Protein AF-A0A919HIK5-F1 (afdb_monomer)

Foldseek 3Di:
DDDPPDDDPVVVVVDQPDCVVLLVLLVVLVPPPDDQDDPVVLVVSLVVLLVLLVVLLVLLLVLLVVDDPPDPLSVQSVVLSVQLVVLSPDDFDDDSVSSSVSSNSSSVSSVSSSVSSCVSVVVPPDDPD

Sequence (129 aa):
MTEHVPLTAEEARLRPLDLAPLRAAAAEPLDDGAPLPRFDDLAELTSRLRGHLQVLIPPVEDAARAFPEYDGGRVRALLSVQSARVRLGSSPGAGLVSAREHARGLARELASLCDHYETLTGASTVERA

pLDDT: mean 85.29, std 17.59, range [33.5, 98.44]

Structure (mmCIF, N/CA/C/O backbone):
data_AF-A0A919HIK5-F1
#
_entry.id   AF-A0A919HIK5-F1
#
loop_
_atom_site.group_PDB
_atom_site.id
_atom_site.type_symbol
_atom_site.label_atom_id
_atom_site.label_alt_id
_atom_site.label_comp_id
_atom_site.label_asym_id
_atom_site.label_entity_id
_atom_site.label_seq_id
_atom_site.pdbx_PDB_ins_code
_atom_site.Cartn_x
_atom_site.Cartn_y
_atom_site.Cartn_z
_atom_site.occupancy
_atom_site.B_iso_or_equiv
_atom_site.auth_seq_id
_atom_site.auth_comp_id
_atom_site.auth_asym_id
_atom_site.auth_atom_id
_atom_site.pdbx_PDB_model_num
ATOM 1 N N . MET A 1 1 ? -23.893 -19.992 -18.064 1.00 41.66 1 MET A N 1
ATOM 2 C CA . MET A 1 1 ? -22.818 -20.743 -17.384 1.00 41.66 1 MET A CA 1
ATOM 3 C C . MET A 1 1 ? -21.509 -20.240 -17.956 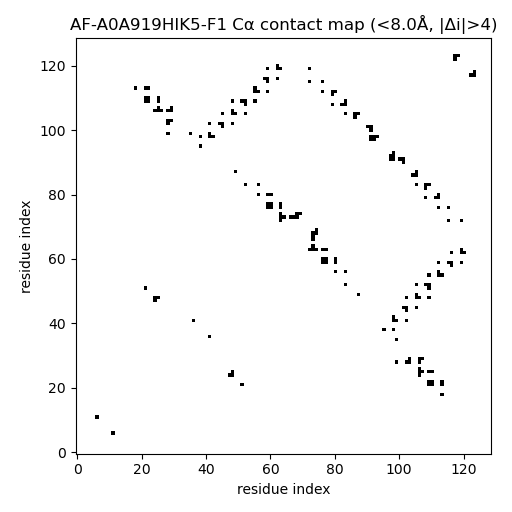1.00 41.66 1 MET A C 1
ATOM 5 O O . MET A 1 1 ? -21.141 -20.660 -19.041 1.00 41.66 1 MET A O 1
ATOM 9 N N . THR A 1 2 ? -20.895 -19.245 -17.319 1.00 45.16 2 THR A N 1
ATOM 10 C CA . THR A 1 2 ? -19.622 -18.687 -17.791 1.00 45.16 2 THR A CA 1
ATOM 11 C C . THR A 1 2 ? -18.514 -19.590 -17.275 1.00 45.16 2 THR A C 1
ATOM 13 O O . THR A 1 2 ? -18.340 -19.727 -16.066 1.00 45.16 2 THR A O 1
ATOM 16 N N . GLU A 1 3 ? -17.835 -20.267 -18.190 1.00 43.72 3 GLU A N 1
ATOM 17 C CA . GLU A 1 3 ? -16.709 -21.142 -17.895 1.00 43.72 3 GLU A CA 1
ATOM 18 C C . GLU A 1 3 ? -15.557 -20.283 -17.350 1.00 43.72 3 GLU A C 1
ATOM 20 O O . GLU A 1 3 ? -15.002 -19.441 -18.056 1.00 43.72 3 GLU A O 1
ATOM 25 N N . HIS A 1 4 ? -15.242 -20.427 -16.061 1.00 52.06 4 HIS A N 1
ATOM 26 C CA .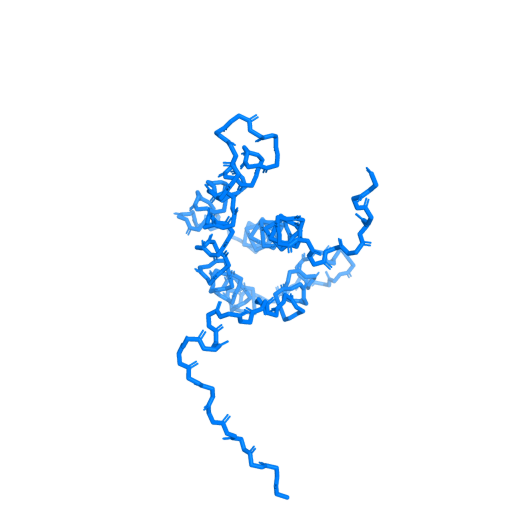 HIS A 1 4 ? -14.054 -19.813 -15.477 1.00 52.06 4 HIS A CA 1
ATOM 27 C C . HIS A 1 4 ? -12.862 -20.694 -15.842 1.00 52.06 4 HIS A C 1
ATOM 29 O O . HIS A 1 4 ? -12.490 -21.590 -15.089 1.00 52.06 4 HIS A O 1
ATOM 35 N N . VAL A 1 5 ? -12.319 -20.487 -17.043 1.00 64.88 5 VAL A N 1
ATOM 36 C CA . VAL A 1 5 ? -11.070 -21.130 -17.458 1.00 64.88 5 VAL A CA 1
ATOM 37 C C . VAL A 1 5 ? -9.966 -20.608 -16.531 1.00 64.88 5 VAL A C 1
ATOM 39 O O . VAL A 1 5 ? -9.715 -19.397 -16.525 1.00 64.88 5 VAL A O 1
ATOM 42 N N . PRO A 1 6 ? -9.338 -21.466 -15.707 1.00 54.25 6 PRO A N 1
ATOM 43 C CA . PRO A 1 6 ? -8.271 -21.030 -14.826 1.00 54.25 6 PRO A CA 1
ATOM 44 C C . PRO A 1 6 ? -7.077 -20.618 -15.683 1.00 54.25 6 PRO A C 1
ATOM 46 O O . PRO A 1 6 ? -6.607 -21.378 -16.528 1.00 54.25 6 PRO A O 1
ATOM 49 N N . LEU A 1 7 ? -6.602 -19.397 -15.466 1.00 53.72 7 LEU A N 1
ATOM 50 C CA . LEU A 1 7 ? -5.393 -18.906 -16.115 1.00 53.72 7 LEU A CA 1
ATOM 51 C C . LEU A 1 7 ? -4.202 -19.724 -15.648 1.00 53.72 7 LEU A C 1
ATOM 53 O O . LEU A 1 7 ? -4.084 -20.053 -14.464 1.00 53.72 7 LEU A O 1
ATOM 57 N N . THR A 1 8 ? -3.290 -20.007 -16.566 1.00 61.81 8 THR A N 1
ATOM 58 C CA . THR A 1 8 ? -2.005 -20.577 -16.182 1.00 61.81 8 THR A CA 1
ATOM 59 C C . THR A 1 8 ? -1.234 -19.577 -15.308 1.00 61.81 8 THR A C 1
ATOM 61 O O . THR A 1 8 ? -1.406 -18.359 -15.410 1.00 61.81 8 THR A O 1
ATOM 64 N N . ALA A 1 9 ? -0.361 -20.080 -14.429 1.00 52.16 9 ALA A N 1
ATOM 65 C CA . ALA A 1 9 ? 0.453 -19.237 -13.546 1.00 52.16 9 ALA A CA 1
ATOM 66 C C . ALA A 1 9 ? 1.324 -18.226 -14.318 1.00 52.16 9 ALA A C 1
ATOM 68 O O . ALA A 1 9 ? 1.645 -17.168 -13.787 1.00 52.16 9 ALA A O 1
ATOM 69 N N . GLU A 1 10 ? 1.673 -18.534 -15.568 1.00 43.78 10 GLU A N 1
ATOM 70 C CA . GLU A 1 10 ? 2.444 -17.651 -16.439 1.00 43.78 10 GLU A CA 1
ATOM 71 C C . GLU A 1 10 ? 1.577 -16.534 -17.040 1.00 43.78 10 GLU A C 1
ATOM 73 O O . GLU A 1 10 ? 1.960 -15.369 -17.009 1.00 43.78 10 GLU A O 1
ATOM 78 N N . GLU A 1 11 ? 0.353 -16.835 -17.477 1.00 49.09 11 GLU A N 1
ATOM 79 C CA . GLU A 1 11 ? -0.595 -15.817 -17.955 1.00 49.09 11 GLU A CA 1
ATOM 80 C C . GLU A 1 11 ? -1.045 -14.868 -16.838 1.00 49.09 11 GLU A C 1
ATOM 82 O O . GLU A 1 11 ? -1.258 -13.682 -17.082 1.00 49.09 11 GLU A O 1
ATOM 87 N N . ALA A 1 12 ? -1.159 -15.361 -15.601 1.00 54.56 12 ALA A N 1
ATOM 88 C CA . ALA A 1 12 ? -1.433 -14.523 -14.435 1.00 54.56 12 ALA A CA 1
ATOM 89 C C . ALA A 1 12 ? -0.272 -13.564 -14.115 1.00 54.56 12 ALA A C 1
ATOM 91 O O . ALA A 1 12 ? -0.520 -12.445 -13.676 1.00 54.56 12 ALA A O 1
ATOM 92 N N . ARG A 1 13 ? 0.981 -13.974 -14.367 1.00 53.16 13 ARG A N 1
ATOM 93 C CA . ARG A 1 13 ? 2.175 -13.121 -14.214 1.00 53.16 13 ARG A CA 1
ATOM 94 C C . ARG A 1 13 ? 2.313 -12.083 -15.323 1.00 53.16 13 ARG A C 1
ATOM 96 O O . ARG A 1 13 ? 2.876 -11.022 -15.085 1.00 53.16 13 ARG A O 1
ATOM 103 N N . LEU A 1 14 ? 1.819 -12.398 -16.521 1.00 51.59 14 LEU A N 1
ATOM 104 C CA . LEU A 1 14 ? 1.856 -11.508 -17.684 1.00 51.59 14 LEU A CA 1
ATOM 105 C C . LEU A 1 14 ? 0.696 -10.505 -17.712 1.00 51.59 14 LEU A C 1
ATOM 107 O O . LEU A 1 14 ? 0.748 -9.537 -18.473 1.00 51.59 14 LEU A O 1
ATOM 111 N N . ARG A 1 15 ? -0.352 -10.703 -16.901 1.00 60.66 15 ARG A N 1
ATOM 112 C CA . ARG A 1 15 ? -1.405 -9.696 -16.760 1.00 60.66 15 ARG A CA 1
ATOM 113 C C . ARG A 1 15 ? -0.905 -8.512 -15.938 1.00 60.66 15 ARG A C 1
ATOM 115 O O . ARG A 1 15 ? -0.334 -8.721 -14.868 1.00 60.66 15 ARG A O 1
ATOM 122 N N . PRO A 1 16 ? -1.215 -7.278 -16.367 1.00 69.56 16 PRO A N 1
ATOM 123 C CA . PRO A 1 16 ? -1.122 -6.125 -15.489 1.00 69.56 16 PRO A CA 1
ATOM 124 C C . PRO A 1 16 ? -1.902 -6.406 -14.202 1.00 69.56 16 PRO A C 1
ATOM 126 O O . PRO A 1 16 ? -3.045 -6.871 -14.257 1.00 69.56 16 PRO A O 1
ATOM 129 N N . LEU A 1 17 ? -1.280 -6.149 -13.052 1.00 82.12 17 LEU A N 1
ATOM 130 C CA . LEU A 1 17 ? -1.954 -6.247 -11.762 1.00 82.12 17 LEU A CA 1
ATOM 131 C C . LEU A 1 17 ? -3.181 -5.323 -11.757 1.00 82.12 17 LEU A C 1
ATOM 133 O O . LEU A 1 17 ? -3.059 -4.134 -12.053 1.00 82.12 17 LEU A O 1
ATOM 137 N N . ASP A 1 18 ? -4.353 -5.854 -11.404 1.00 85.44 18 ASP A N 1
ATOM 138 C CA . ASP A 1 18 ? -5.557 -5.035 -11.252 1.00 85.44 18 ASP A CA 1
ATOM 139 C C . ASP A 1 18 ? -5.432 -4.150 -10.004 1.00 85.44 18 ASP A C 1
ATOM 141 O O . ASP A 1 18 ? -5.516 -4.621 -8.867 1.00 85.44 18 ASP A O 1
ATOM 145 N N . LEU A 1 19 ? -5.209 -2.854 -10.228 1.00 90.94 19 LEU A N 1
ATOM 146 C CA . LEU A 1 19 ? -5.041 -1.862 -9.169 1.00 90.94 19 LEU A CA 1
ATOM 147 C C . LEU A 1 19 ? -6.373 -1.336 -8.618 1.00 90.94 19 LEU A C 1
ATOM 149 O O . LEU A 1 19 ? -6.372 -0.700 -7.563 1.00 90.94 19 LEU A O 1
ATOM 153 N N . ALA A 1 20 ? -7.506 -1.572 -9.289 1.00 89.56 20 ALA A N 1
ATOM 154 C CA . ALA A 1 20 ? -8.804 -1.045 -8.867 1.00 89.56 20 ALA A CA 1
ATOM 155 C C . ALA A 1 20 ? -9.192 -1.447 -7.428 1.00 89.56 20 ALA A C 1
ATOM 157 O O . ALA A 1 20 ? -9.508 -0.551 -6.636 1.00 89.56 20 ALA A O 1
ATOM 158 N N . PRO A 1 21 ? -9.116 -2.733 -7.019 1.00 89.69 21 PRO A N 1
ATOM 159 C CA . PRO A 1 21 ? -9.423 -3.115 -5.641 1.00 89.69 21 PRO A CA 1
ATOM 160 C C . PRO A 1 21 ? -8.448 -2.507 -4.620 1.00 89.69 21 PRO A C 1
ATOM 162 O O . PRO A 1 21 ? -8.862 -2.145 -3.519 1.00 89.69 21 PRO A O 1
ATOM 165 N N . LEU A 1 22 ? -7.172 -2.339 -4.981 1.00 92.81 22 LEU A N 1
ATOM 166 C CA . LEU A 1 22 ? -6.155 -1.759 -4.097 1.00 92.81 22 LEU A CA 1
ATOM 167 C C . LEU A 1 22 ? -6.420 -0.265 -3.871 1.00 92.81 22 LEU A C 1
ATOM 169 O O . LEU A 1 22 ? -6.350 0.213 -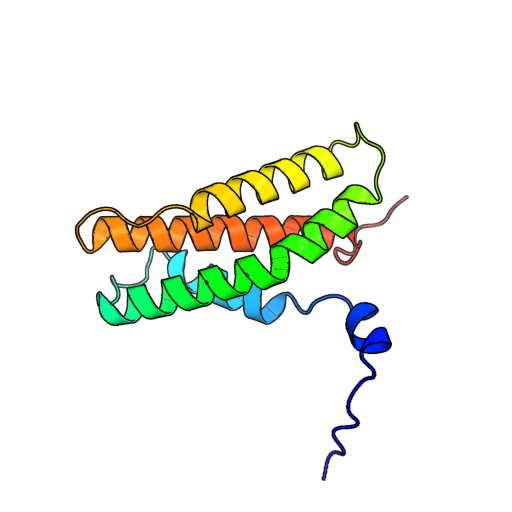2.739 1.00 92.81 22 LEU A O 1
ATOM 173 N N . ARG A 1 23 ? -6.787 0.461 -4.932 1.00 93.00 23 ARG A N 1
ATOM 174 C CA . ARG A 1 23 ? -7.156 1.880 -4.859 1.00 93.00 23 ARG A CA 1
ATOM 175 C C . ARG A 1 23 ? -8.442 2.105 -4.078 1.00 93.00 23 ARG A C 1
ATOM 177 O O . ARG A 1 23 ? -8.490 3.017 -3.259 1.00 93.00 23 ARG A O 1
ATOM 184 N N . ALA A 1 24 ? -9.450 1.257 -4.272 1.00 91.38 24 ALA A N 1
ATOM 185 C CA . ALA A 1 24 ? -10.675 1.314 -3.480 1.00 91.38 24 ALA A CA 1
ATOM 186 C C . ALA A 1 24 ? -10.382 1.108 -1.983 1.00 91.38 24 ALA A C 1
ATOM 188 O O . ALA A 1 24 ? -10.841 1.889 -1.150 1.00 91.38 24 ALA A O 1
ATOM 189 N N . ALA A 1 25 ? -9.546 0.121 -1.642 1.00 91.38 25 ALA A N 1
ATOM 190 C CA . ALA A 1 25 ? -9.131 -0.121 -0.262 1.00 91.38 25 ALA A CA 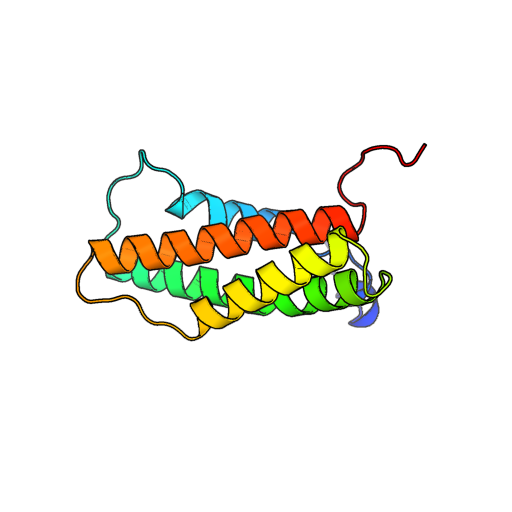1
ATOM 191 C C . ALA A 1 25 ? -8.306 1.037 0.331 1.00 91.38 25 ALA A C 1
ATOM 193 O O . ALA A 1 25 ? -8.417 1.304 1.527 1.00 91.38 25 ALA A O 1
ATOM 194 N N . ALA A 1 26 ? -7.492 1.721 -0.481 1.00 93.50 26 ALA A N 1
ATOM 195 C CA . ALA A 1 26 ? -6.722 2.893 -0.066 1.00 93.50 26 ALA A CA 1
ATOM 196 C C . ALA A 1 26 ? -7.576 4.163 0.085 1.00 93.50 26 ALA A C 1
ATOM 198 O O . ALA A 1 26 ? -7.198 5.046 0.847 1.00 93.50 26 ALA A O 1
ATOM 199 N N . ALA A 1 27 ? -8.701 4.282 -0.623 1.00 91.88 27 ALA A N 1
ATOM 200 C CA . ALA A 1 27 ? -9.549 5.472 -0.575 1.00 91.88 27 ALA A CA 1
ATOM 201 C C . ALA A 1 27 ? -10.330 5.585 0.745 1.00 91.88 27 ALA A C 1
ATOM 203 O O . ALA A 1 27 ? -10.425 6.673 1.308 1.00 91.88 27 ALA A O 1
ATOM 204 N N . GLU A 1 28 ? -10.832 4.463 1.268 1.00 87.25 28 GLU A N 1
ATOM 205 C CA . GLU A 1 28 ? -11.669 4.422 2.477 1.00 87.25 28 GLU A CA 1
ATOM 206 C C . GLU A 1 28 ? -11.040 5.128 3.703 1.00 87.25 28 GLU A C 1
ATOM 208 O O . GLU A 1 28 ? -11.694 5.985 4.293 1.00 87.25 28 GLU A O 1
ATOM 213 N N . PRO A 1 29 ? -9.770 4.882 4.087 1.00 87.56 29 PRO A N 1
ATOM 214 C CA . PRO A 1 29 ? -9.158 5.528 5.251 1.00 87.56 29 PRO A CA 1
ATOM 215 C C . PRO A 1 29 ? -8.782 6.994 4.994 1.00 87.56 29 PRO A C 1
ATOM 217 O O . PRO A 1 29 ? -8.485 7.732 5.936 1.00 87.56 29 PRO A O 1
ATOM 220 N N . LEU A 1 30 ? -8.700 7.403 3.725 1.00 90.50 30 LEU A N 1
ATOM 221 C CA . LEU A 1 30 ? -8.278 8.743 3.325 1.00 90.50 30 LEU A CA 1
ATOM 222 C C . LEU A 1 30 ? -9.438 9.738 3.274 1.00 90.50 30 LEU A C 1
ATOM 224 O O . LEU A 1 30 ? -9.167 10.935 3.212 1.00 90.50 30 LEU A O 1
ATOM 228 N N . ASP A 1 31 ? -10.684 9.271 3.367 1.00 89.19 31 ASP A N 1
ATOM 229 C CA . ASP A 1 31 ? -11.855 10.132 3.492 1.00 89.19 31 ASP A CA 1
ATOM 230 C C . ASP A 1 31 ? -11.873 10.847 4.857 1.00 89.19 31 ASP A C 1
ATOM 232 O O . ASP A 1 31 ? -12.207 10.282 5.904 1.00 89.19 31 ASP A O 1
ATOM 236 N N . ASP A 1 32 ? -11.492 12.127 4.851 1.00 81.00 32 ASP A N 1
ATOM 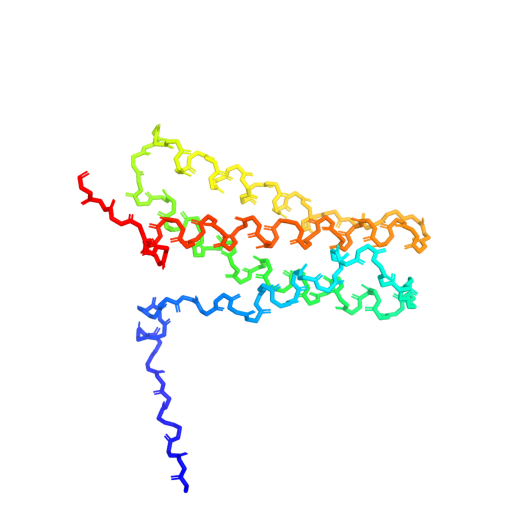237 C CA . ASP A 1 32 ? -11.506 12.990 6.035 1.00 81.00 32 ASP A CA 1
ATOM 238 C C . ASP A 1 32 ? -12.926 13.290 6.547 1.00 81.00 32 ASP A C 1
ATOM 240 O O . ASP A 1 32 ? -13.080 13.661 7.712 1.00 81.00 32 ASP A O 1
ATOM 244 N N . GLY A 1 33 ? -13.959 13.101 5.717 1.00 81.50 33 GLY A N 1
ATOM 245 C CA . GLY A 1 33 ? -15.362 13.274 6.095 1.00 81.50 33 GLY A CA 1
ATOM 246 C C . GLY A 1 33 ? -15.973 12.057 6.793 1.00 81.50 33 GLY A C 1
ATOM 247 O O . GLY A 1 33 ? -17.036 12.177 7.409 1.00 81.50 33 GLY A O 1
ATOM 248 N N . ALA A 1 34 ? -15.314 10.897 6.735 1.00 79.62 34 ALA A N 1
ATOM 249 C CA . ALA A 1 34 ? -15.835 9.672 7.318 1.00 79.62 34 ALA A CA 1
ATOM 250 C C . ALA A 1 34 ? -15.736 9.679 8.860 1.00 79.62 34 ALA A C 1
ATOM 252 O O . ALA A 1 34 ? -14.684 10.031 9.427 1.00 79.62 34 ALA A O 1
ATOM 253 N N . PRO A 1 35 ? -16.801 9.249 9.572 1.00 80.06 35 PRO A N 1
ATOM 254 C CA . PRO A 1 35 ? -16.752 9.086 11.019 1.00 80.06 35 PRO A CA 1
ATOM 255 C C . PRO A 1 35 ? -15.641 8.108 11.417 1.00 80.06 35 PRO A C 1
ATOM 257 O O . PRO A 1 35 ? -15.287 7.199 10.670 1.00 80.06 35 PRO A O 1
ATOM 260 N N . LEU A 1 36 ? -15.079 8.295 12.615 1.00 75.56 36 LEU A N 1
ATOM 261 C CA . LEU A 1 36 ? -14.090 7.370 13.168 1.00 75.56 36 LEU A CA 1
ATOM 262 C C . LEU A 1 36 ? -14.696 5.955 13.257 1.00 75.56 36 LEU A C 1
ATOM 264 O O . LEU A 1 36 ? -15.688 5.785 13.971 1.00 75.56 36 LEU A O 1
ATOM 268 N N . PRO A 1 37 ? -14.117 4.954 12.565 1.00 82.31 37 PRO A N 1
ATOM 269 C CA . PRO A 1 37 ? -14.584 3.577 12.660 1.00 82.31 37 PRO A CA 1
ATOM 270 C C . PRO A 1 37 ? -14.355 3.030 14.070 1.00 82.31 37 PRO A C 1
ATOM 272 O O . PRO A 1 37 ? -13.567 3.581 14.852 1.00 82.31 37 PRO A O 1
ATOM 275 N N . ARG A 1 38 ? -15.036 1.930 14.413 1.00 87.50 38 ARG A N 1
ATOM 276 C CA . ARG A 1 38 ? -14.750 1.236 15.672 1.00 87.50 38 ARG A CA 1
ATOM 277 C C . ARG A 1 38 ? -13.347 0.643 15.617 1.00 87.50 38 ARG A C 1
ATOM 279 O O . ARG A 1 38 ? -12.765 0.453 14.552 1.00 87.50 38 ARG A O 1
ATOM 286 N N . PHE A 1 39 ? -12.801 0.347 16.791 1.00 85.81 39 PHE A N 1
ATOM 287 C CA . PHE A 1 39 ? -11.445 -0.181 16.891 1.00 85.81 39 PHE A CA 1
ATOM 288 C C . PHE A 1 39 ? -11.272 -1.508 16.130 1.00 85.81 39 PHE A C 1
ATOM 290 O O . PHE A 1 39 ? -10.269 -1.677 15.442 1.00 85.81 39 PHE A O 1
ATOM 297 N N . ASP A 1 40 ? -12.262 -2.403 16.197 1.00 88.06 40 ASP A N 1
ATOM 298 C CA . ASP A 1 40 ? -12.223 -3.694 15.497 1.00 88.06 40 ASP A CA 1
ATOM 299 C C . ASP A 1 40 ? -12.279 -3.523 13.972 1.00 88.06 40 ASP A C 1
ATOM 301 O O . ASP A 1 40 ? -11.441 -4.083 13.265 1.00 88.06 40 ASP A O 1
ATOM 305 N N . ASP A 1 41 ? -13.175 -2.662 13.473 1.00 90.38 41 ASP A N 1
ATOM 306 C CA . ASP A 1 41 ? -13.276 -2.324 12.044 1.00 90.38 41 ASP A CA 1
ATOM 307 C C . ASP A 1 41 ? -11.939 -1.765 11.518 1.00 90.38 41 ASP A C 1
ATOM 309 O O . ASP A 1 41 ? -11.474 -2.080 10.422 1.00 90.38 41 ASP A O 1
ATOM 313 N N . LEU A 1 42 ? -11.268 -0.951 12.336 1.00 91.12 42 LEU A N 1
ATOM 314 C CA . LEU A 1 42 ? -9.980 -0.356 12.009 1.00 91.12 42 LEU A CA 1
ATOM 315 C C . LEU A 1 42 ? -8.830 -1.371 12.020 1.00 91.12 42 LEU A C 1
ATOM 317 O O . LEU A 1 42 ? -7.896 -1.257 11.218 1.00 91.12 42 LEU A O 1
ATOM 321 N N . ALA A 1 43 ? -8.881 -2.363 12.910 1.00 91.44 43 ALA A N 1
ATOM 322 C CA . ALA A 1 43 ? -7.930 -3.468 12.925 1.00 91.44 43 ALA A CA 1
ATOM 323 C C . ALA A 1 43 ? -8.088 -4.354 11.678 1.00 91.44 43 ALA A C 1
ATOM 325 O O . ALA A 1 43 ? -7.084 -4.714 11.056 1.00 91.44 43 ALA A O 1
ATOM 326 N N . GLU A 1 44 ? -9.325 -4.640 11.263 1.00 93.06 44 GLU A N 1
ATOM 327 C CA . GLU A 1 44 ? -9.622 -5.375 10.029 1.00 93.06 44 GLU A CA 1
ATOM 328 C C . GLU A 1 44 ? -9.135 -4.608 8.792 1.00 93.06 44 GLU A C 1
ATOM 330 O O . GLU A 1 44 ? -8.377 -5.145 7.979 1.00 93.06 44 GLU A O 1
ATOM 335 N N . LEU A 1 45 ? -9.469 -3.319 8.700 1.00 92.88 45 LEU A N 1
ATOM 336 C CA . LEU A 1 45 ? -9.000 -2.428 7.641 1.00 92.88 45 LEU A CA 1
ATOM 337 C C . LEU A 1 45 ? -7.465 -2.383 7.572 1.00 92.88 45 LEU A C 1
ATOM 339 O O . LEU A 1 45 ? -6.881 -2.505 6.495 1.00 92.88 45 LEU A O 1
ATOM 343 N N . THR A 1 46 ? -6.797 -2.268 8.722 1.00 94.88 46 THR A N 1
ATOM 344 C CA . THR A 1 46 ? -5.329 -2.295 8.819 1.00 94.88 46 THR A CA 1
ATOM 345 C C . THR A 1 46 ? -4.764 -3.615 8.294 1.00 94.88 46 THR A C 1
ATOM 347 O O . THR A 1 46 ? -3.790 -3.610 7.539 1.00 94.88 46 THR A O 1
ATOM 350 N N . SER A 1 47 ? -5.372 -4.745 8.662 1.00 95.69 47 SER A N 1
ATOM 351 C CA . SER A 1 47 ? -4.977 -6.071 8.180 1.00 95.69 47 SER A CA 1
ATOM 352 C C . SER A 1 47 ? -5.101 -6.172 6.656 1.00 95.69 47 SER A C 1
ATOM 354 O O . SER A 1 47 ? -4.148 -6.560 5.976 1.00 95.69 47 SER A O 1
ATOM 356 N N . ARG A 1 48 ? -6.230 -5.716 6.100 1.00 96.00 48 ARG A N 1
ATOM 357 C CA . ARG A 1 48 ? -6.482 -5.694 4.653 1.00 96.00 48 ARG A CA 1
ATOM 358 C C . ARG A 1 48 ? -5.455 -4.841 3.902 1.00 96.00 48 ARG A C 1
ATOM 360 O O . ARG A 1 48 ? -4.875 -5.301 2.920 1.00 96.00 48 ARG A O 1
ATOM 367 N N . LEU A 1 49 ? -5.168 -3.631 4.390 1.00 96.75 49 LEU A N 1
ATOM 368 C CA . LEU A 1 49 ? -4.157 -2.738 3.803 1.00 96.75 49 LEU A CA 1
ATOM 369 C C . LEU A 1 49 ? -2.756 -3.364 3.813 1.00 96.75 49 LEU A C 1
ATOM 371 O O . LEU A 1 49 ? -2.030 -3.268 2.824 1.00 96.75 49 LEU A O 1
ATOM 375 N N . ARG A 1 50 ? -2.380 -4.042 4.906 1.00 97.75 50 ARG A N 1
ATOM 376 C CA . ARG A 1 50 ? -1.105 -4.769 4.989 1.00 97.75 50 ARG A CA 1
ATOM 377 C C . ARG A 1 50 ? -1.023 -5.885 3.950 1.00 97.75 50 ARG A C 1
ATOM 379 O O . ARG A 1 50 ? 0.004 -6.000 3.286 1.00 97.75 50 ARG A O 1
ATOM 386 N N . GLY A 1 51 ? -2.098 -6.656 3.776 1.00 97.06 51 GLY A N 1
ATOM 387 C CA . GLY A 1 5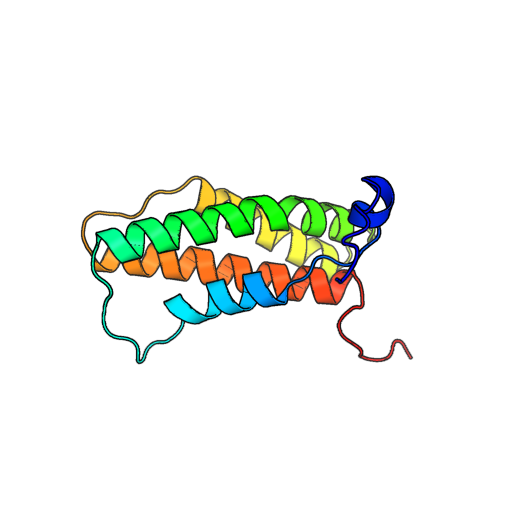1 ? -2.180 -7.691 2.744 1.00 97.06 51 GLY A CA 1
ATOM 388 C C . GLY A 1 51 ? -2.001 -7.123 1.333 1.00 97.06 51 GLY A C 1
ATOM 389 O O . GLY A 1 51 ? -1.193 -7.634 0.560 1.00 97.06 51 GLY A O 1
ATOM 390 N N . HIS A 1 52 ? -2.671 -6.013 1.012 1.00 97.19 52 HIS A N 1
ATOM 391 C CA . HIS A 1 52 ? -2.513 -5.353 -0.289 1.00 97.19 52 HIS A CA 1
ATOM 392 C C . HIS A 1 52 ? -1.088 -4.844 -0.535 1.00 97.19 52 HIS A C 1
ATOM 394 O O . HIS A 1 52 ? -0.549 -5.047 -1.621 1.00 97.19 52 HIS A O 1
ATOM 400 N N . LEU A 1 53 ? -0.447 -4.240 0.470 1.00 97.56 53 LEU A N 1
ATOM 401 C CA . LEU A 1 53 ? 0.951 -3.813 0.367 1.00 97.56 53 LEU A CA 1
ATOM 402 C C . LEU A 1 53 ? 1.899 -4.995 0.134 1.00 97.56 53 LEU A C 1
ATOM 404 O O . LEU A 1 53 ? 2.792 -4.903 -0.703 1.00 97.56 53 LEU A O 1
ATOM 408 N N . GLN A 1 54 ? 1.699 -6.116 0.831 1.00 97.00 54 GLN A N 1
ATOM 409 C CA . GLN A 1 54 ? 2.510 -7.324 0.638 1.00 97.00 54 GLN A CA 1
ATOM 410 C C . GLN A 1 54 ? 2.390 -7.889 -0.783 1.00 97.00 54 GLN A C 1
ATOM 412 O O . GLN A 1 54 ? 3.379 -8.384 -1.319 1.00 97.00 54 GLN A O 1
ATOM 417 N N . VAL A 1 55 ? 1.209 -7.781 -1.399 1.00 95.38 55 VAL A N 1
ATOM 418 C CA . VAL A 1 55 ? 0.978 -8.187 -2.794 1.00 95.38 55 VAL A CA 1
ATOM 419 C C . VAL A 1 55 ? 1.606 -7.205 -3.789 1.00 95.38 55 VAL A C 1
ATOM 421 O O . VAL A 1 55 ? 2.182 -7.641 -4.780 1.00 95.38 55 VAL A O 1
ATOM 424 N N . LEU A 1 56 ? 1.513 -5.894 -3.542 1.00 96.31 56 LEU A N 1
ATOM 425 C CA . LEU A 1 56 ? 1.927 -4.860 -4.500 1.00 96.31 56 LEU A CA 1
ATOM 426 C C . LEU A 1 56 ? 3.433 -4.554 -4.483 1.00 96.31 56 LEU A C 1
ATOM 428 O O . LEU A 1 56 ? 3.990 -4.169 -5.510 1.00 96.31 56 LEU A O 1
ATOM 432 N N . ILE A 1 57 ? 4.104 -4.719 -3.340 1.00 97.69 57 ILE A N 1
ATOM 433 C CA . ILE A 1 57 ? 5.530 -4.388 -3.202 1.00 97.69 57 ILE A CA 1
ATOM 434 C C . ILE A 1 57 ? 6.415 -5.139 -4.218 1.00 97.69 57 ILE A C 1
ATOM 436 O O . ILE A 1 57 ? 7.181 -4.460 -4.905 1.00 97.69 57 ILE A O 1
ATOM 440 N N . PRO A 1 58 ? 6.349 -6.482 -4.358 1.00 96.69 58 PRO A N 1
ATOM 441 C CA . PRO A 1 58 ? 7.246 -7.192 -5.274 1.00 96.69 58 PRO A CA 1
ATOM 442 C C . PRO A 1 58 ? 7.080 -6.765 -6.746 1.00 96.69 58 PRO A C 1
ATOM 444 O O . PRO A 1 58 ? 8.087 -6.410 -7.357 1.00 96.69 58 PRO A O 1
ATOM 447 N N . PRO A 1 59 ? 5.854 -6.666 -7.308 1.00 95.25 59 PRO A N 1
ATOM 448 C CA . PRO A 1 59 ? 5.660 -6.165 -8.671 1.00 95.25 59 PRO A CA 1
ATOM 449 C C . PRO A 1 59 ? 6.209 -4.753 -8.913 1.00 95.25 59 PRO A C 1
ATOM 451 O O . PRO A 1 59 ? 6.752 -4.487 -9.984 1.00 95.25 59 PRO A O 1
ATOM 454 N N . VAL A 1 60 ? 6.093 -3.840 -7.938 1.00 96.19 60 VAL A N 1
ATOM 455 C CA . VAL A 1 60 ? 6.662 -2.484 -8.054 1.00 96.19 60 VAL A CA 1
ATOM 456 C C . VAL A 1 60 ? 8.186 -2.522 -8.061 1.00 96.19 60 VAL A C 1
ATOM 458 O O . VAL A 1 60 ? 8.807 -1.816 -8.854 1.00 96.19 60 VAL A O 1
ATOM 461 N N . GLU A 1 61 ? 8.803 -3.338 -7.204 1.00 96.94 61 GLU A N 1
ATOM 462 C CA . GLU A 1 61 ? 10.258 -3.496 -7.210 1.00 96.94 61 GLU A CA 1
ATOM 463 C C . GLU A 1 61 ? 10.775 -4.056 -8.525 1.00 96.94 61 GLU A C 1
ATOM 465 O O . GLU A 1 61 ? 11.759 -3.538 -9.053 1.00 96.94 61 GLU A O 1
ATOM 470 N N . ASP A 1 62 ? 10.124 -5.091 -9.048 1.00 95.44 62 ASP A N 1
ATOM 471 C CA . ASP A 1 62 ? 10.524 -5.729 -10.298 1.00 95.44 62 ASP A CA 1
ATOM 472 C C . ASP A 1 62 ? 10.380 -4.755 -11.473 1.00 95.44 62 ASP A C 1
ATOM 474 O O . ASP A 1 62 ? 11.323 -4.582 -12.250 1.00 95.44 62 ASP A O 1
ATOM 478 N N . ALA A 1 63 ? 9.261 -4.025 -11.543 1.00 93.19 63 ALA A N 1
ATOM 479 C CA . ALA A 1 63 ? 9.047 -2.989 -12.550 1.00 93.19 63 ALA A CA 1
ATOM 480 C C . ALA A 1 63 ? 10.089 -1.862 -12.448 1.00 93.19 63 ALA A C 1
ATOM 482 O O . ALA A 1 63 ? 10.662 -1.454 -13.456 1.00 93.19 63 ALA A O 1
ATOM 483 N N . ALA A 1 64 ? 10.398 -1.387 -11.238 1.00 95.38 64 ALA A N 1
ATOM 484 C CA . ALA A 1 64 ? 11.405 -0.347 -11.032 1.00 95.38 64 ALA A CA 1
ATOM 485 C C . ALA A 1 64 ? 12.811 -0.835 -11.413 1.00 95.38 64 ALA A C 1
ATOM 487 O O . ALA A 1 64 ? 13.611 -0.082 -11.973 1.00 95.38 64 ALA A O 1
ATOM 488 N N . ARG A 1 65 ? 13.126 -2.107 -11.133 1.00 95.00 65 ARG A N 1
ATOM 489 C CA . ARG A 1 65 ? 14.443 -2.690 -11.408 1.00 95.00 65 ARG A CA 1
ATOM 490 C C . ARG A 1 65 ? 14.746 -2.869 -12.895 1.00 95.00 65 ARG A C 1
ATOM 492 O O . ARG A 1 65 ? 15.924 -2.995 -13.230 1.00 95.00 65 ARG A O 1
ATOM 499 N N . ALA A 1 66 ? 13.734 -2.819 -13.759 1.00 93.69 66 ALA A N 1
ATOM 500 C CA . ALA A 1 66 ? 13.899 -2.842 -15.210 1.00 93.69 66 ALA A CA 1
ATOM 501 C C . ALA A 1 66 ? 14.480 -1.532 -15.788 1.00 93.69 66 ALA A C 1
ATOM 503 O O . ALA A 1 66 ? 14.990 -1.527 -16.907 1.00 93.69 66 ALA A O 1
ATOM 504 N N . PHE A 1 67 ? 14.434 -0.427 -15.037 1.00 91.81 67 PHE A N 1
ATOM 505 C CA . PHE A 1 67 ? 14.972 0.873 -15.453 1.00 91.81 67 PHE A CA 1
ATOM 506 C C . PHE A 1 67 ? 16.448 1.040 -15.039 1.00 91.81 67 PHE A C 1
ATOM 508 O O . PHE A 1 67 ? 16.887 0.391 -14.085 1.00 91.81 67 PHE A O 1
ATOM 515 N N . PRO A 1 68 ? 17.231 1.923 -15.693 1.00 94.62 68 PRO A N 1
ATOM 516 C CA . PRO A 1 68 ? 18.609 2.228 -15.295 1.00 94.62 68 PRO A CA 1
ATOM 517 C C . PRO A 1 68 ? 18.735 2.665 -13.830 1.00 94.62 68 PRO A C 1
ATOM 519 O O . PRO A 1 68 ? 17.827 3.283 -13.283 1.00 94.62 68 PRO A O 1
ATOM 522 N N . GLU A 1 69 ? 19.879 2.385 -13.198 1.00 90.94 69 GLU A N 1
ATOM 523 C CA . GLU A 1 69 ? 20.100 2.598 -11.755 1.00 90.94 69 GLU A CA 1
ATOM 524 C C . GLU A 1 69 ? 19.785 4.026 -11.277 1.00 90.94 69 GLU A C 1
ATOM 526 O O . GLU A 1 69 ? 19.174 4.198 -10.224 1.00 90.94 69 GLU A O 1
ATOM 531 N N . TYR A 1 70 ? 20.146 5.032 -12.076 1.00 91.75 70 TYR A N 1
ATOM 532 C CA . TYR A 1 70 ? 19.961 6.451 -11.755 1.00 91.75 70 TYR A CA 1
ATOM 533 C C . TYR A 1 70 ? 18.698 7.070 -12.370 1.00 91.75 70 TYR A C 1
ATOM 535 O O . TYR A 1 70 ? 18.548 8.291 -12.366 1.00 91.75 70 TYR A O 1
ATOM 543 N N . ASP A 1 71 ? 17.786 6.255 -12.908 1.00 95.56 71 ASP A N 1
ATOM 544 C CA . ASP A 1 71 ? 16.497 6.749 -13.383 1.00 95.56 71 ASP A CA 1
ATOM 545 C C . ASP A 1 71 ? 15.663 7.310 -12.216 1.00 95.56 71 ASP A C 1
ATOM 547 O O . ASP A 1 71 ? 15.479 6.670 -11.177 1.00 95.56 71 ASP A O 1
ATOM 551 N N . GLY A 1 72 ? 15.131 8.523 -12.384 1.00 93.88 72 GLY A N 1
ATOM 552 C CA . GLY A 1 72 ? 14.364 9.193 -11.332 1.00 93.88 72 GLY A CA 1
ATOM 553 C C . GLY A 1 72 ? 13.057 8.475 -10.976 1.00 93.88 72 GLY A C 1
ATOM 554 O O . GLY A 1 72 ? 12.621 8.527 -9.824 1.00 93.88 72 GLY A O 1
ATOM 555 N N . GLY A 1 73 ? 12.428 7.788 -11.935 1.00 92.19 73 GLY A N 1
ATOM 556 C CA . GLY A 1 73 ? 11.254 6.947 -11.706 1.00 92.19 73 GLY A CA 1
ATOM 557 C C . GLY A 1 73 ? 11.593 5.737 -10.841 1.00 92.19 73 GLY A C 1
ATOM 558 O O . GLY A 1 73 ? 10.945 5.529 -9.812 1.00 92.19 73 GLY A O 1
ATOM 559 N N . ARG A 1 74 ? 12.665 5.015 -11.192 1.00 95.69 74 ARG A N 1
ATOM 560 C CA . ARG A 1 74 ? 13.200 3.898 -10.396 1.00 95.69 74 ARG A CA 1
ATOM 561 C C . ARG A 1 74 ? 13.500 4.308 -8.960 1.00 95.69 74 ARG A C 1
ATOM 563 O O . ARG A 1 74 ? 13.028 3.655 -8.031 1.00 95.69 74 ARG A O 1
ATOM 570 N N . VAL A 1 75 ? 14.284 5.371 -8.769 1.00 97.44 75 VAL A N 1
ATOM 571 C CA . VAL A 1 75 ? 14.717 5.809 -7.432 1.00 97.44 75 VAL A CA 1
ATOM 572 C C . VAL A 1 75 ? 13.510 6.135 -6.554 1.00 97.44 75 VAL A C 1
ATOM 574 O O . VAL A 1 75 ? 13.430 5.656 -5.424 1.00 97.44 75 VAL A O 1
ATOM 577 N N . ARG A 1 76 ? 12.533 6.890 -7.075 1.00 97.38 76 ARG A N 1
ATOM 578 C CA . ARG A 1 76 ? 11.313 7.228 -6.323 1.00 97.38 76 ARG A CA 1
ATOM 579 C C . ARG A 1 76 ? 10.491 5.993 -5.957 1.00 97.38 76 ARG A C 1
ATOM 581 O O . ARG A 1 76 ? 10.089 5.869 -4.803 1.00 97.38 76 ARG A O 1
ATOM 588 N N . ALA A 1 77 ? 10.295 5.069 -6.897 1.00 96.94 77 ALA A N 1
ATOM 589 C CA . ALA A 1 77 ? 9.536 3.848 -6.643 1.00 96.94 77 ALA A CA 1
ATOM 590 C C . ALA A 1 77 ? 10.197 2.968 -5.569 1.00 96.94 77 ALA A C 1
ATOM 592 O O . ALA A 1 77 ? 9.526 2.514 -4.644 1.00 96.94 77 ALA A O 1
ATOM 593 N N . LEU A 1 78 ? 11.521 2.783 -5.628 1.00 98.06 78 LEU A N 1
ATOM 594 C CA . LEU A 1 78 ? 12.252 1.993 -4.630 1.00 98.06 78 LEU A CA 1
ATOM 595 C C . LEU A 1 78 ? 12.263 2.655 -3.243 1.00 98.06 78 LEU A C 1
ATOM 597 O O . LEU A 1 78 ? 12.171 1.957 -2.232 1.00 98.06 78 LEU A O 1
ATOM 601 N N . LEU A 1 79 ? 12.314 3.989 -3.173 1.00 98.06 79 LEU A N 1
ATOM 602 C CA . LEU A 1 79 ? 12.147 4.715 -1.910 1.00 98.06 79 LEU A CA 1
ATOM 603 C C . LEU A 1 79 ? 10.743 4.515 -1.322 1.00 98.06 79 LEU A C 1
ATOM 605 O O . LEU A 1 79 ? 10.620 4.269 -0.121 1.00 98.06 79 LEU A O 1
ATOM 609 N N . SER A 1 80 ? 9.697 4.560 -2.152 1.00 97.50 80 SER A N 1
ATOM 610 C CA . SER A 1 80 ? 8.323 4.284 -1.712 1.00 97.50 80 SER A CA 1
ATOM 611 C C . SER A 1 80 ? 8.164 2.839 -1.225 1.00 97.50 80 SER A C 1
ATOM 613 O O . SER A 1 80 ? 7.582 2.615 -0.166 1.00 97.50 80 SER A O 1
ATOM 615 N N . VAL A 1 81 ? 8.779 1.859 -1.898 1.00 98.44 81 VAL A N 1
ATOM 616 C CA . VAL A 1 81 ? 8.814 0.469 -1.413 1.00 98.44 81 VAL A CA 1
ATOM 617 C C . VAL A 1 81 ? 9.480 0.371 -0.039 1.00 98.44 81 VAL A C 1
ATOM 619 O O . VAL A 1 81 ? 8.969 -0.311 0.854 1.00 98.44 81 VAL A O 1
ATOM 622 N N . GLN A 1 82 ? 10.612 1.049 0.161 1.00 98.31 82 GLN A N 1
ATOM 623 C CA . GLN A 1 82 ? 11.296 1.033 1.451 1.00 98.31 82 GLN A CA 1
ATOM 624 C C . GLN A 1 82 ? 10.437 1.667 2.555 1.00 98.31 82 GLN A C 1
ATOM 626 O O . GLN A 1 82 ? 10.341 1.101 3.646 1.00 98.31 82 GLN A O 1
ATOM 631 N N . SER A 1 83 ? 9.773 2.791 2.269 1.00 97.81 83 SER A N 1
ATOM 632 C CA . SER A 1 83 ? 8.830 3.435 3.194 1.00 97.81 83 SER A CA 1
ATOM 633 C C . SER A 1 83 ? 7.683 2.493 3.575 1.00 97.81 83 SER A C 1
ATOM 635 O O . SER A 1 83 ? 7.417 2.273 4.762 1.00 97.81 83 SER A O 1
ATOM 637 N N . ALA A 1 84 ? 7.071 1.841 2.583 1.00 98.00 84 ALA A N 1
ATOM 638 C CA . ALA A 1 84 ? 6.011 0.864 2.794 1.00 98.00 84 ALA A CA 1
ATOM 639 C C . ALA A 1 84 ? 6.466 -0.303 3.684 1.00 98.00 84 ALA A C 1
ATOM 641 O O . ALA A 1 84 ? 5.756 -0.679 4.616 1.00 98.00 84 ALA A O 1
ATOM 642 N N . ARG A 1 85 ? 7.674 -0.842 3.469 1.00 98.31 85 ARG A N 1
ATOM 643 C CA . ARG A 1 85 ? 8.243 -1.908 4.316 1.00 98.31 85 ARG A CA 1
ATOM 644 C C . ARG A 1 85 ? 8.474 -1.469 5.755 1.00 98.31 85 ARG A C 1
ATOM 646 O O . ARG A 1 85 ? 8.132 -2.215 6.670 1.00 98.31 85 ARG A O 1
ATOM 653 N N . VAL A 1 86 ? 9.020 -0.270 5.962 1.00 97.75 86 VAL A N 1
ATOM 654 C CA . VAL A 1 86 ? 9.199 0.297 7.309 1.00 97.75 86 VAL A CA 1
ATOM 655 C C . VAL A 1 86 ? 7.852 0.380 8.024 1.00 97.75 86 VAL A C 1
ATOM 657 O O . VAL A 1 86 ? 7.737 -0.029 9.178 1.00 97.75 86 VAL A O 1
ATOM 660 N N . ARG A 1 87 ? 6.810 0.833 7.322 1.00 95.69 87 ARG A N 1
ATOM 661 C CA . ARG A 1 87 ? 5.460 0.947 7.880 1.00 95.69 87 ARG A CA 1
ATOM 662 C C . ARG A 1 87 ? 4.775 -0.403 8.114 1.00 95.69 87 ARG A C 1
ATOM 664 O O . ARG A 1 87 ? 4.025 -0.548 9.074 1.00 95.69 87 ARG A O 1
ATOM 671 N N . LEU A 1 88 ? 5.035 -1.409 7.277 1.00 97.12 88 LEU A N 1
ATOM 672 C CA . LEU A 1 88 ? 4.575 -2.783 7.515 1.00 97.12 88 LEU A CA 1
ATOM 673 C C . LEU A 1 88 ? 5.186 -3.373 8.792 1.00 97.12 88 LEU A C 1
ATOM 675 O O . LEU A 1 88 ? 4.502 -4.103 9.508 1.00 97.12 88 LEU A O 1
ATOM 679 N N . GLY A 1 89 ? 6.446 -3.036 9.080 1.00 95.19 89 GLY A N 1
ATOM 680 C CA . GLY A 1 89 ? 7.156 -3.461 10.287 1.00 95.19 89 GLY A CA 1
ATOM 681 C C . GLY A 1 89 ? 6.763 -2.709 11.562 1.00 95.19 89 GLY A C 1
ATOM 682 O O . GLY A 1 89 ? 7.150 -3.134 12.649 1.00 95.19 89 GLY A O 1
ATOM 683 N N . SER A 1 90 ? 6.002 -1.614 11.463 1.00 94.50 90 SER A N 1
ATOM 684 C CA . SER A 1 90 ? 5.554 -0.839 12.620 1.00 94.50 90 SER A CA 1
ATOM 685 C C . SER A 1 90 ? 4.137 -1.211 13.060 1.00 94.50 90 SER A C 1
ATOM 687 O O . SER A 1 90 ? 3.303 -1.669 12.273 1.00 94.50 90 SER A O 1
ATOM 689 N N . SER A 1 91 ? 3.852 -0.973 14.337 1.00 91.25 91 SER A N 1
ATOM 690 C CA . SER A 1 91 ? 2.519 -1.091 14.935 1.00 91.25 91 SER A CA 1
ATOM 691 C C . SER A 1 91 ? 1.974 0.293 15.290 1.00 91.25 91 SER A C 1
ATOM 693 O O . SER A 1 91 ? 2.770 1.205 15.537 1.00 91.25 91 SER A O 1
ATOM 695 N N . PRO A 1 92 ? 0.641 0.470 15.341 1.00 90.81 92 PRO A N 1
ATOM 696 C CA . PRO A 1 92 ? 0.061 1.700 15.862 1.00 90.81 92 PRO A CA 1
ATOM 697 C C . PRO A 1 92 ? 0.450 1.904 17.332 1.00 90.81 92 PRO A C 1
ATOM 699 O O . PRO A 1 92 ? 0.687 0.943 18.068 1.00 90.81 92 PRO A O 1
ATOM 702 N N . GLY A 1 93 ? 0.488 3.162 17.766 1.00 88.94 93 GLY A N 1
ATOM 703 C CA . GLY A 1 93 ? 0.542 3.507 19.183 1.00 88.94 93 GLY A CA 1
ATOM 704 C C . GLY A 1 93 ? -0.796 3.250 19.883 1.00 88.94 93 GLY A C 1
ATOM 705 O O . GLY A 1 93 ? -1.755 2.749 19.293 1.00 88.94 93 GLY A O 1
ATOM 706 N N . ALA A 1 94 ? -0.873 3.601 21.166 1.00 88.75 94 ALA A N 1
ATOM 707 C CA . ALA A 1 94 ? -2.080 3.384 21.955 1.00 88.75 94 ALA A CA 1
ATOM 708 C C . ALA A 1 94 ? -3.242 4.296 21.513 1.00 88.75 94 ALA A C 1
ATOM 7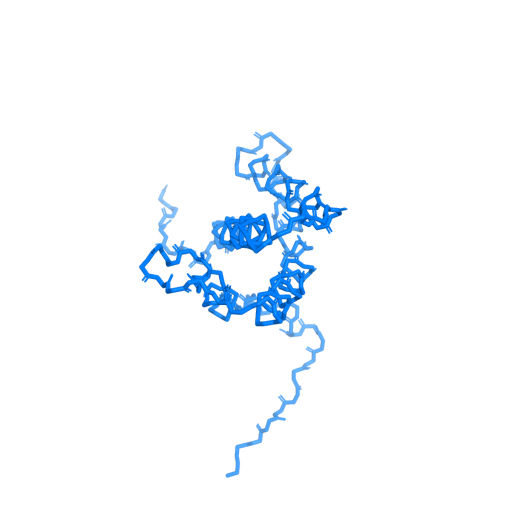10 O O . ALA A 1 94 ? -3.067 5.493 21.280 1.00 88.75 94 ALA A O 1
ATOM 711 N N . GLY A 1 95 ? -4.448 3.725 21.478 1.00 90.69 95 GLY A N 1
ATOM 712 C CA . GLY A 1 95 ? -5.699 4.455 21.274 1.00 90.69 95 GLY A CA 1
ATOM 713 C C . GLY A 1 95 ? -6.170 4.559 19.820 1.00 90.69 95 GLY A C 1
ATOM 714 O O . GLY A 1 95 ? -5.426 4.348 18.862 1.00 90.69 95 GLY A O 1
ATOM 715 N N . LEU A 1 96 ? -7.450 4.912 19.669 1.00 90.62 96 LEU A N 1
ATOM 716 C CA . LEU A 1 96 ? -8.162 4.909 18.387 1.00 90.62 96 LEU A CA 1
ATOM 717 C C . LEU A 1 96 ? -7.567 5.885 17.361 1.00 90.62 96 LEU A C 1
ATOM 719 O O . LEU A 1 96 ? -7.480 5.566 16.180 1.00 90.62 96 LEU A O 1
ATOM 723 N N . VAL A 1 97 ? -7.109 7.056 17.812 1.00 90.81 97 VAL A N 1
ATOM 724 C CA . VAL A 1 97 ? -6.482 8.062 16.938 1.00 90.81 97 VAL A CA 1
ATOM 725 C C . VAL A 1 97 ? -5.176 7.532 16.346 1.00 90.81 97 VAL A C 1
ATOM 727 O O . VAL A 1 97 ? -4.952 7.655 15.145 1.00 90.81 97 VAL A O 1
ATOM 730 N N . SER A 1 98 ? -4.331 6.891 17.160 1.00 93.00 98 SER A N 1
ATOM 731 C CA . SER A 1 98 ? -3.063 6.337 16.676 1.00 93.00 98 SER A CA 1
ATOM 732 C C . SER A 1 98 ? -3.283 5.169 15.713 1.00 93.00 98 SER A C 1
ATOM 734 O O . SER A 1 98 ? -2.618 5.089 14.681 1.00 93.00 98 SER A O 1
ATOM 736 N N . ALA A 1 99 ? -4.272 4.316 15.995 1.00 93.25 99 ALA A N 1
ATOM 737 C CA . ALA A 1 99 ? -4.699 3.276 15.067 1.00 93.25 99 ALA A CA 1
ATOM 738 C C . ALA A 1 99 ? -5.194 3.864 13.730 1.00 93.25 99 ALA A C 1
ATOM 740 O O . ALA A 1 99 ? -4.851 3.336 12.671 1.00 93.25 99 ALA A O 1
ATOM 741 N N . ARG A 1 100 ? -5.934 4.987 13.756 1.00 92.56 100 ARG A N 1
ATOM 742 C CA . ARG A 1 100 ? -6.453 5.632 12.536 1.00 92.56 100 ARG A CA 1
ATOM 743 C C . ARG A 1 100 ? -5.310 6.171 11.698 1.00 92.56 100 ARG A C 1
ATOM 745 O O . ARG A 1 100 ? -5.239 5.879 10.509 1.00 92.56 100 ARG A O 1
ATOM 752 N N . GLU A 1 101 ? -4.391 6.908 12.309 1.00 93.94 101 GLU A N 1
ATOM 753 C CA . GLU A 1 101 ? -3.247 7.471 11.590 1.00 93.94 101 GLU A CA 1
ATOM 754 C C . GLU A 1 101 ? -2.315 6.392 11.032 1.00 93.94 101 GLU A C 1
ATOM 756 O O . GLU A 1 101 ? -1.764 6.553 9.941 1.00 93.94 101 GLU A O 1
ATOM 761 N N . HIS A 1 102 ? -2.193 5.252 11.715 1.00 95.44 102 HIS A N 1
ATOM 762 C CA . HIS A 1 102 ? -1.467 4.102 11.181 1.00 95.44 102 HIS A CA 1
ATOM 763 C C . HIS A 1 102 ? -2.133 3.528 9.925 1.00 95.44 102 HIS A C 1
ATOM 765 O O . HIS A 1 102 ? -1.462 3.364 8.903 1.00 95.44 102 HIS A O 1
ATOM 771 N N . ALA A 1 103 ? -3.450 3.293 9.960 1.00 95.06 103 ALA A N 1
ATOM 772 C CA . ALA A 1 103 ? -4.207 2.834 8.794 1.00 95.06 103 ALA A CA 1
ATOM 773 C C . ALA A 1 103 ? -4.121 3.833 7.626 1.00 95.06 103 ALA A C 1
ATOM 775 O O . ALA A 1 103 ? -3.847 3.436 6.495 1.00 95.06 103 ALA A O 1
ATOM 776 N N . ARG A 1 104 ? -4.245 5.142 7.895 1.00 95.69 104 ARG A N 1
ATOM 777 C CA . ARG A 1 104 ? -4.048 6.200 6.886 1.00 95.69 104 ARG A CA 1
ATOM 778 C C . ARG A 1 104 ? -2.648 6.176 6.296 1.00 95.69 104 ARG A C 1
ATOM 780 O O . ARG A 1 104 ? -2.486 6.335 5.092 1.00 95.69 104 ARG A O 1
ATOM 787 N N . GLY A 1 105 ? -1.632 5.980 7.132 1.00 96.81 105 GLY A N 1
ATOM 788 C CA . GLY A 1 105 ? -0.257 5.819 6.681 1.00 96.81 105 GLY A CA 1
ATOM 789 C C . GLY A 1 105 ? -0.129 4.674 5.680 1.00 96.81 105 GLY A C 1
ATOM 790 O O . GLY A 1 105 ? 0.398 4.883 4.596 1.00 96.81 105 GLY A O 1
ATOM 791 N N . LEU A 1 106 ? -0.651 3.490 6.014 1.00 97.81 106 LEU A N 1
ATOM 792 C CA . LEU A 1 106 ? -0.626 2.328 5.118 1.00 97.81 106 LEU A CA 1
ATOM 793 C C . LEU A 1 106 ? -1.386 2.594 3.812 1.00 97.81 106 LEU A C 1
ATOM 795 O O . LEU A 1 106 ? -0.907 2.225 2.744 1.00 97.81 106 LEU A O 1
ATOM 799 N N . ALA A 1 107 ? -2.530 3.275 3.884 1.00 97.06 107 ALA A N 1
ATOM 800 C CA . ALA A 1 107 ? -3.319 3.648 2.714 1.00 97.06 107 ALA A CA 1
ATOM 801 C C . ALA A 1 107 ? -2.571 4.604 1.772 1.00 97.06 107 ALA A C 1
ATOM 803 O O . ALA A 1 107 ? -2.610 4.419 0.558 1.00 97.06 107 ALA A O 1
ATOM 804 N N . ARG A 1 108 ? -1.836 5.587 2.316 1.00 97.75 108 ARG A N 1
ATOM 805 C CA . ARG A 1 108 ? -0.994 6.495 1.516 1.00 97.75 108 ARG A CA 1
ATOM 806 C C . ARG A 1 108 ? 0.136 5.750 0.808 1.00 97.75 108 ARG A C 1
ATOM 808 O O . ARG A 1 108 ? 0.364 6.002 -0.370 1.00 97.75 108 ARG A O 1
ATOM 815 N N . GLU A 1 109 ? 0.806 4.822 1.495 1.00 98.06 109 GLU A N 1
ATOM 816 C CA . GLU A 1 109 ? 1.828 3.974 0.860 1.00 98.06 109 GLU A CA 1
ATOM 817 C C . GLU A 1 109 ? 1.212 3.121 -0.257 1.00 98.06 109 GLU A C 1
ATOM 819 O O . GLU A 1 109 ? 1.773 3.027 -1.345 1.00 98.06 109 GLU A O 1
ATOM 824 N N . LEU A 1 110 ? 0.030 2.539 -0.021 1.00 97.88 110 LEU A N 1
ATOM 825 C CA . LEU A 1 110 ? -0.664 1.712 -1.007 1.00 97.88 110 LEU A CA 1
ATOM 826 C C . LEU A 1 110 ? -1.043 2.514 -2.260 1.00 97.88 110 LEU A C 1
ATOM 828 O O . LEU A 1 110 ? -0.782 2.056 -3.371 1.00 97.88 110 LEU A O 1
ATOM 832 N N . ALA A 1 111 ? -1.605 3.713 -2.088 1.00 97.19 111 ALA A N 1
ATOM 833 C CA . ALA A 1 111 ? -1.934 4.610 -3.194 1.00 97.19 111 ALA A CA 1
ATOM 834 C C . ALA A 1 111 ? -0.677 5.018 -3.986 1.00 97.19 111 ALA A C 1
ATOM 836 O O . ALA A 1 111 ? -0.638 4.849 -5.202 1.00 97.19 111 ALA A O 1
ATOM 837 N N . SER A 1 112 ? 0.383 5.445 -3.290 1.00 97.12 112 SER A N 1
ATOM 838 C CA . SER A 1 112 ? 1.661 5.834 -3.904 1.00 97.12 112 SER A CA 1
ATOM 839 C C . SER A 1 112 ? 2.287 4.697 -4.718 1.00 97.12 112 SER A C 1
ATOM 841 O O . SER A 1 112 ? 2.769 4.908 -5.830 1.00 97.12 112 SER A O 1
ATOM 843 N N . LEU A 1 113 ? 2.267 3.468 -4.195 1.00 97.31 113 LEU A N 1
ATOM 844 C CA . LEU A 1 113 ? 2.777 2.303 -4.916 1.00 97.31 113 LEU A CA 1
ATOM 845 C C . LEU A 1 113 ? 1.922 1.947 -6.141 1.00 97.31 113 LEU A C 1
ATOM 847 O O . LEU A 1 113 ? 2.486 1.513 -7.143 1.00 97.31 113 LEU A O 1
ATOM 851 N N . CYS A 1 114 ? 0.599 2.150 -6.097 1.00 96.31 114 CYS A N 1
ATOM 852 C CA . CYS A 1 114 ? -0.262 1.962 -7.271 1.00 96.31 114 CYS A CA 1
ATOM 853 C C . CYS A 1 114 ? 0.136 2.936 -8.388 1.00 96.31 114 CYS A C 1
ATOM 855 O O . CYS A 1 114 ? 0.308 2.523 -9.533 1.00 96.31 114 CYS A O 1
ATOM 857 N N . ASP A 1 115 ? 0.352 4.206 -8.041 1.00 95.12 115 ASP A N 1
ATOM 858 C CA . ASP A 1 115 ? 0.741 5.246 -8.998 1.00 95.12 115 ASP A CA 1
ATOM 859 C C . ASP A 1 115 ? 2.132 4.979 -9.591 1.00 95.12 115 ASP A C 1
ATOM 861 O O . ASP A 1 115 ? 2.344 5.119 -10.800 1.00 95.12 115 ASP A O 1
ATOM 865 N N . HIS A 1 116 ? 3.082 4.521 -8.767 1.00 95.25 116 HIS A N 1
ATOM 866 C CA . HIS A 1 116 ? 4.391 4.077 -9.243 1.00 95.25 116 HIS A CA 1
ATOM 867 C C . HIS A 1 116 ? 4.294 2.870 -10.176 1.00 95.25 116 HIS A C 1
ATOM 869 O O . HIS A 1 116 ? 4.921 2.889 -11.233 1.00 95.25 116 HIS A O 1
ATOM 875 N N . TYR A 1 117 ? 3.515 1.844 -9.820 1.00 94.50 117 TYR A N 1
ATOM 876 C CA . TYR A 1 117 ? 3.338 0.660 -10.660 1.00 94.50 117 TYR A CA 1
ATOM 877 C C . TYR A 1 117 ? 2.774 1.029 -12.033 1.00 94.50 117 TYR A C 1
ATOM 879 O O . TYR A 1 117 ? 3.308 0.617 -13.061 1.00 94.50 117 TYR A O 1
ATOM 887 N N . GLU A 1 118 ? 1.730 1.855 -12.057 1.00 92.19 118 GLU A N 1
ATOM 888 C CA . GLU A 1 118 ? 1.084 2.311 -13.286 1.00 92.19 118 GLU A CA 1
ATOM 889 C C . GLU A 1 118 ? 2.028 3.147 -14.164 1.00 92.19 118 GLU A C 1
ATOM 891 O O . GLU A 1 118 ? 2.113 2.916 -15.371 1.00 92.19 118 GLU A O 1
ATOM 896 N N . THR A 1 119 ? 2.801 4.050 -13.552 1.00 91.19 119 THR A N 1
ATOM 897 C CA . THR A 1 119 ? 3.801 4.871 -14.256 1.00 91.19 119 THR A CA 1
ATOM 898 C C . THR A 1 119 ? 4.909 4.009 -14.868 1.00 91.19 119 THR A C 1
ATOM 900 O O . THR A 1 119 ? 5.306 4.220 -16.012 1.00 91.19 119 THR A O 1
ATOM 903 N N . LEU A 1 120 ? 5.424 3.032 -14.114 1.00 90.44 120 LEU A N 1
ATOM 904 C CA . LEU A 1 120 ? 6.531 2.172 -14.545 1.00 90.44 120 LEU A CA 1
ATOM 905 C C . LEU A 1 120 ? 6.112 1.172 -15.628 1.00 90.44 120 LEU A C 1
ATOM 907 O O . LEU A 1 120 ? 6.911 0.843 -16.500 1.00 90.44 120 LEU A O 1
ATOM 911 N N . THR A 1 121 ? 4.868 0.693 -15.576 1.00 88.81 121 THR A N 1
ATOM 912 C CA . THR A 1 121 ? 4.322 -0.270 -16.547 1.00 88.81 121 THR A CA 1
ATOM 913 C C . THR A 1 121 ? 3.694 0.398 -17.769 1.00 88.81 121 THR A C 1
ATOM 915 O O . THR A 1 121 ? 3.313 -0.293 -18.711 1.00 88.81 121 THR A O 1
ATOM 918 N N . GLY A 1 122 ? 3.601 1.732 -17.785 1.00 79.69 122 GLY A N 1
ATOM 919 C CA . GLY A 1 122 ? 2.977 2.477 -18.878 1.00 79.69 122 GLY A CA 1
ATOM 920 C C . GLY A 1 122 ? 1.460 2.289 -18.958 1.00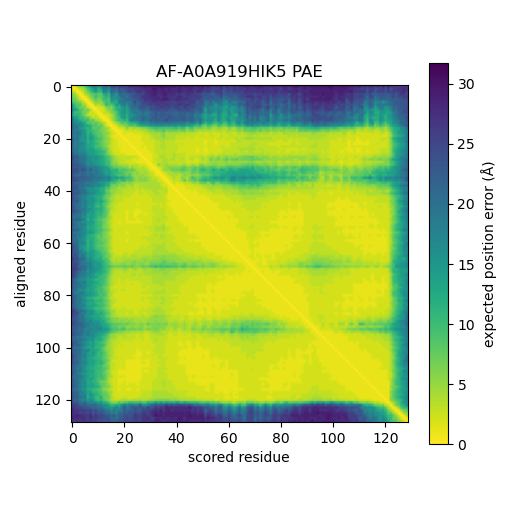 79.69 122 GLY A C 1
ATOM 921 O O . GLY A 1 122 ? 0.864 2.599 -19.986 1.00 79.69 122 GLY A O 1
ATOM 922 N N . ALA A 1 123 ? 0.826 1.790 -17.891 1.00 61.16 123 ALA A N 1
ATOM 923 C CA . ALA A 1 123 ? -0.627 1.673 -17.813 1.00 61.16 123 ALA A CA 1
ATOM 924 C C . ALA A 1 123 ? -1.312 3.053 -17.711 1.00 61.16 123 ALA A C 1
ATOM 926 O O . ALA A 1 123 ? -2.465 3.193 -18.121 1.00 61.16 123 ALA A O 1
ATOM 927 N N . SER A 1 124 ? -0.579 4.098 -17.304 1.00 46.66 124 SER A N 1
ATOM 928 C CA . SER A 1 124 ? -0.989 5.481 -17.542 1.00 46.66 124 SER A CA 1
ATOM 929 C C . SER A 1 124 ? -0.734 5.827 -19.009 1.00 46.66 124 SER A C 1
ATOM 931 O O . SER A 1 124 ? 0.401 6.087 -19.415 1.00 46.66 124 SER A O 1
ATOM 933 N N . THR A 1 125 ? -1.797 5.842 -19.809 1.00 37.75 125 THR A N 1
ATOM 934 C CA . THR A 1 125 ? -1.784 6.398 -21.167 1.00 37.75 125 THR A CA 1
ATOM 935 C C . THR A 1 125 ? -1.427 7.886 -21.100 1.00 37.75 125 THR A C 1
ATOM 937 O O . THR A 1 125 ? -2.312 8.724 -20.977 1.00 37.75 125 THR A O 1
ATOM 940 N N . VAL A 1 126 ? -0.138 8.221 -21.182 1.00 41.28 126 VAL A N 1
ATOM 941 C CA . VAL A 1 126 ? 0.340 9.510 -21.696 1.00 41.28 126 VAL A CA 1
ATOM 942 C C . VAL A 1 126 ? 1.599 9.247 -22.522 1.00 41.28 126 VAL A C 1
ATOM 944 O O . VAL A 1 126 ? 2.693 9.062 -21.999 1.00 41.28 126 VAL A O 1
ATOM 947 N N . GLU A 1 127 ? 1.365 9.139 -23.828 1.00 36.78 127 GLU A N 1
ATOM 948 C CA . GLU A 1 127 ? 2.227 9.532 -24.948 1.00 36.78 127 GLU A CA 1
ATOM 949 C C . GLU A 1 127 ? 3.729 9.693 -24.648 1.00 36.78 127 GLU A C 1
ATOM 951 O O . GLU A 1 127 ? 4.196 10.735 -24.188 1.00 36.78 127 GLU A O 1
ATOM 956 N N . ARG A 1 128 ? 4.519 8.669 -24.997 1.00 35.97 128 ARG A N 1
ATOM 957 C CA . ARG A 1 128 ? 5.947 8.858 -25.273 1.00 35.97 128 ARG A CA 1
ATOM 958 C C . ARG A 1 128 ? 6.091 9.363 -26.710 1.00 35.97 128 ARG A C 1
ATOM 960 O O . ARG A 1 128 ? 6.196 8.552 -27.627 1.00 35.97 128 ARG A O 1
ATOM 967 N N . ALA A 1 129 ? 6.040 10.684 -26.868 1.00 33.50 129 ALA A N 1
ATOM 968 C CA . ALA A 1 129 ? 6.530 11.403 -28.044 1.00 33.50 129 ALA A CA 1
ATOM 969 C C . ALA A 1 129 ? 8.010 11.773 -27.865 1.00 33.50 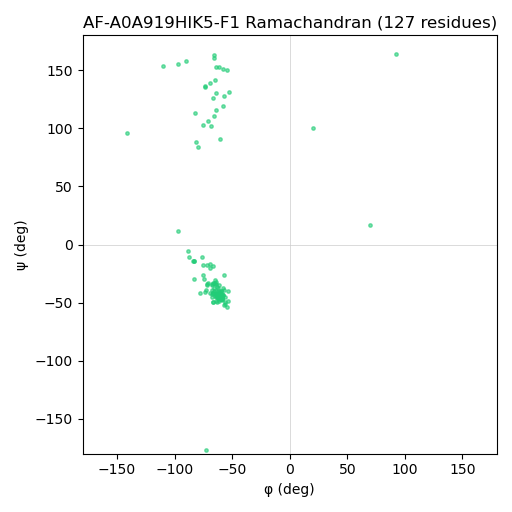129 ALA A C 1
ATOM 971 O O . ALA A 1 129 ? 8.417 12.033 -26.706 1.00 33.50 129 ALA A O 1
#

Mean predicted aligned error: 7.7 Å

Nearest PDB structures (foldseek):
  6is0-assembly1_A  TM=4.022E-01  e=2.174E+00  Danio rerio

Radius of gyration: 16.67 Å; Cα contacts (8 Å, |Δi|>4): 106; chains: 1; bounding box: 43×34×50 Å

Solvent-accessible surface area (backbone atoms only — not comparable to full-atom values): 7579 Å² total; per-residue (Å²): 136,83,82,80,75,79,72,52,78,64,58,58,68,69,44,80,79,80,53,65,68,55,46,55,64,21,46,65,64,64,44,83,86,57,75,85,71,54,68,66,60,47,51,52,51,38,51,52,48,50,52,50,41,68,64,49,46,59,61,36,49,57,48,30,65,74,46,60,88,84,36,70,67,27,49,53,43,53,51,51,47,51,52,41,51,56,54,69,74,52,78,58,60,85,59,67,68,35,42,47,53,42,37,32,51,48,22,51,41,44,44,53,49,50,54,43,38,31,60,63,71,55,72,56,88,69,83,91,125

Secondary structure (DSSP, 8-state):
-----PPPHHHHHHSPP--HHHHHHHHGGG-TTSPPPPHHHHHHHHHHHHHHHHHHHHHHHHHHHTS-TT-HHHHHHHHHHHHHHHHHT----SSHHHHHHHHHHHHHHHHHHHHHHHHHHT-S-----